Protein AF-A0A2M7TIV9-F1 (afdb_monomer_lite)

InterPro domains:
  IPR036049 Large ribosomal subunit protein uL29 superfamily [SSF46561] (7-52)

Structure (mmCIF, N/CA/C/O backbone):
data_AF-A0A2M7TIV9-F1
#
_entry.id   AF-A0A2M7TIV9-F1
#
loop_
_atom_site.group_PDB
_atom_site.id
_atom_site.type_symbol
_atom_site.label_atom_id
_atom_site.label_alt_id
_atom_site.label_comp_id
_atom_site.label_asym_id
_atom_site.label_entity_id
_atom_site.label_seq_id
_atom_site.pdbx_PDB_ins_code
_atom_site.Cartn_x
_atom_site.Cartn_y
_atom_site.Cartn_z
_atom_site.occupancy
_atom_site.B_iso_or_equiv
_atom_site.auth_seq_id
_atom_site.auth_comp_id
_atom_site.auth_asym_id
_atom_site.auth_atom_id
_atom_site.pdbx_PDB_model_num
ATOM 1 N N . MET A 1 1 ? -5.998 11.933 5.117 1.00 60.31 1 MET A N 1
ATOM 2 C CA . MET A 1 1 ? -4.540 11.796 5.027 1.00 60.31 1 MET A CA 1
ATOM 3 C C . MET A 1 1 ? -4.000 13.144 4.563 1.00 60.31 1 MET A C 1
ATOM 5 O O . MET A 1 1 ? -4.598 13.724 3.659 1.00 60.31 1 MET A O 1
ATOM 9 N N . LYS A 1 2 ? -2.995 13.708 5.237 1.00 69.81 2 LYS A N 1
ATOM 10 C CA . LYS A 1 2 ? -2.346 14.966 4.822 1.00 69.81 2 LYS A CA 1
ATOM 11 C C . LYS A 1 2 ? -1.357 14.671 3.685 1.00 69.81 2 LYS A C 1
ATOM 13 O O . LYS A 1 2 ? -0.856 13.558 3.582 1.00 69.81 2 LYS A O 1
ATOM 18 N N . ARG A 1 3 ? -1.043 15.664 2.843 1.00 70.94 3 ARG A N 1
ATOM 19 C CA . ARG A 1 3 ? -0.144 15.512 1.675 1.00 70.94 3 ARG A CA 1
ATOM 20 C C . ARG A 1 3 ? 1.225 14.911 2.045 1.00 70.94 3 ARG A C 1
ATOM 22 O O . ARG A 1 3 ? 1.753 14.098 1.300 1.00 70.94 3 ARG A O 1
ATOM 29 N N . ASN A 1 4 ? 1.732 15.241 3.232 1.00 72.31 4 ASN A N 1
ATOM 30 C CA . ASN A 1 4 ? 3.025 14.777 3.746 1.00 72.31 4 ASN A CA 1
ATOM 31 C C . ASN A 1 4 ? 3.056 13.271 4.046 1.00 72.31 4 ASN A C 1
ATOM 33 O O . ASN A 1 4 ? 4.080 12.627 3.846 1.00 72.31 4 ASN A O 1
ATOM 37 N N . GLU A 1 5 ? 1.931 12.704 4.488 1.00 75.12 5 GLU A N 1
ATOM 38 C CA . GLU A 1 5 ? 1.820 11.272 4.797 1.00 75.12 5 GLU A CA 1
ATOM 39 C C . GLU A 1 5 ? 1.932 10.436 3.511 1.00 75.12 5 GLU A C 1
ATOM 41 O O . GLU A 1 5 ? 2.583 9.397 3.505 1.00 75.12 5 GLU A O 1
ATOM 46 N N . LEU A 1 6 ? 1.389 10.928 2.391 1.00 78.88 6 LEU A N 1
ATOM 47 C CA . LEU A 1 6 ? 1.495 10.249 1.097 1.00 78.88 6 LEU A CA 1
ATOM 48 C C . LEU A 1 6 ? 2.927 10.280 0.542 1.00 78.88 6 LEU A C 1
ATOM 50 O O . LEU A 1 6 ? 3.393 9.291 -0.018 1.00 78.88 6 LEU A O 1
ATOM 54 N N . THR A 1 7 ? 3.641 11.396 0.706 1.00 78.94 7 THR A N 1
ATOM 55 C CA . THR A 1 7 ? 5.040 11.509 0.267 1.00 78.94 7 THR A CA 1
ATOM 56 C C . THR A 1 7 ? 5.947 10.552 1.037 1.00 78.94 7 THR A C 1
ATOM 58 O O . THR A 1 7 ? 6.786 9.898 0.427 1.00 78.94 7 THR A O 1
ATOM 61 N N . ALA A 1 8 ? 5.730 10.405 2.347 1.00 80.56 8 ALA A N 1
ATOM 62 C CA . ALA A 1 8 ? 6.466 9.447 3.170 1.00 80.56 8 ALA A CA 1
ATOM 63 C C . ALA A 1 8 ? 6.194 7.986 2.766 1.00 80.56 8 ALA A C 1
ATOM 65 O O . ALA A 1 8 ? 7.085 7.148 2.841 1.00 80.56 8 ALA A O 1
ATOM 66 N N . LEU A 1 9 ? 4.982 7.665 2.302 1.00 80.44 9 LEU A N 1
ATOM 67 C CA . LEU A 1 9 ? 4.673 6.329 1.778 1.00 80.44 9 LEU A CA 1
ATOM 68 C C . LEU A 1 9 ? 5.366 6.058 0.437 1.00 80.44 9 LEU A C 1
ATOM 70 O O . LEU A 1 9 ? 5.785 4.936 0.172 1.00 80.44 9 LEU A O 1
ATOM 74 N N . ARG A 1 10 ? 5.539 7.078 -0.411 1.00 84.81 10 ARG A N 1
ATOM 75 C CA . ARG A 1 10 ? 6.198 6.917 -1.719 1.00 84.81 10 ARG A CA 1
ATOM 76 C C . ARG A 1 10 ? 7.666 6.508 -1.608 1.00 84.81 10 ARG A C 1
ATOM 78 O O . ARG A 1 10 ? 8.146 5.799 -2.492 1.00 84.81 10 ARG A O 1
ATOM 85 N N . THR A 1 11 ? 8.362 6.900 -0.542 1.00 87.88 11 THR A N 1
ATOM 86 C CA . THR A 1 11 ? 9.779 6.555 -0.329 1.00 87.88 11 THR A CA 1
ATOM 87 C C . THR A 1 11 ? 9.997 5.136 0.197 1.00 87.88 11 THR A C 1
ATOM 89 O O . THR A 1 1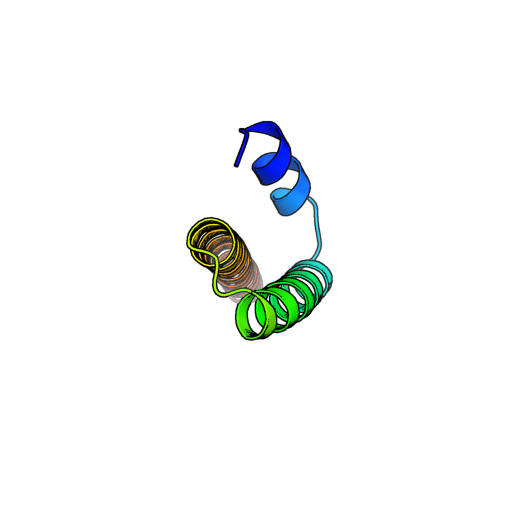1 ? 11.103 4.624 0.073 1.00 87.88 11 THR A O 1
ATOM 92 N N . LYS A 1 12 ? 8.969 4.493 0.762 1.00 87.81 12 LYS A N 1
ATOM 93 C CA . LYS A 1 12 ? 9.060 3.135 1.322 1.00 87.81 12 LYS A CA 1
ATOM 94 C C . LYS A 1 12 ? 9.192 2.062 0.248 1.00 87.81 12 LYS A C 1
ATOM 96 O O . LYS A 1 12 ? 8.675 2.236 -0.856 1.00 87.81 12 LYS A O 1
ATOM 101 N N . LYS A 1 13 ? 9.821 0.932 0.561 1.00 91.88 13 LYS A N 1
ATOM 102 C CA . LYS A 1 13 ? 9.838 -0.247 -0.322 1.00 91.88 13 LYS A CA 1
ATOM 103 C C . LYS A 1 13 ? 8.469 -0.926 -0.385 1.00 91.88 13 LYS A C 1
ATOM 105 O O . LYS A 1 13 ? 7.605 -0.688 0.458 1.00 91.88 13 LYS A O 1
ATOM 110 N N . VAL A 1 14 ? 8.265 -1.772 -1.395 1.00 92.31 14 VAL A N 1
ATOM 111 C CA . VAL A 1 14 ? 7.012 -2.525 -1.553 1.00 92.31 14 VAL A CA 1
ATOM 112 C C . VAL A 1 14 ? 6.756 -3.423 -0.340 1.00 92.31 14 VAL A C 1
ATOM 114 O O . VAL A 1 14 ? 5.626 -3.437 0.148 1.00 92.31 14 VAL A O 1
ATOM 117 N N . GLU A 1 15 ? 7.780 -4.086 0.212 1.00 93.56 15 GLU A N 1
ATOM 118 C CA . GLU A 1 15 ? 7.604 -4.952 1.388 1.00 93.56 15 GLU A CA 1
ATOM 119 C C . GLU A 1 15 ? 7.126 -4.159 2.617 1.00 93.56 15 GLU A C 1
ATOM 121 O O . GLU A 1 15 ? 6.173 -4.549 3.291 1.00 93.56 15 GLU A O 1
ATOM 126 N N . GLU A 1 16 ? 7.705 -2.980 2.857 1.00 94.19 16 GLU A N 1
ATOM 127 C CA . GLU A 1 16 ? 7.318 -2.097 3.968 1.00 94.19 16 GLU A CA 1
ATOM 128 C C . GLU A 1 16 ? 5.866 -1.602 3.833 1.00 94.19 16 GLU A C 1
ATOM 130 O O . GLU A 1 16 ? 5.136 -1.472 4.819 1.00 94.19 16 GLU A O 1
ATOM 135 N N . LEU A 1 17 ? 5.419 -1.329 2.601 1.00 95.06 17 LEU A N 1
ATOM 136 C CA . LEU A 1 17 ? 4.034 -0.944 2.326 1.00 95.06 17 LEU A CA 1
ATOM 137 C C . LEU A 1 17 ? 3.066 -2.115 2.560 1.00 95.06 17 LEU A C 1
ATOM 139 O O . LEU A 1 17 ? 1.961 -1.903 3.067 1.00 95.06 17 LEU A O 1
ATOM 143 N N . GLN A 1 18 ? 3.468 -3.347 2.232 1.00 95.06 18 GLN A N 1
ATOM 144 C CA . GLN A 1 18 ? 2.678 -4.553 2.502 1.00 95.06 18 GLN A CA 1
ATOM 145 C C . GLN A 1 18 ? 2.522 -4.803 4.009 1.00 95.06 18 GLN A C 1
ATOM 147 O O . GLN A 1 18 ? 1.407 -5.074 4.473 1.00 95.06 18 GLN A O 1
ATOM 152 N N . GLU A 1 19 ? 3.594 -4.637 4.790 1.00 96.38 19 GLU A N 1
ATOM 153 C CA . GLU A 1 19 ? 3.539 -4.713 6.254 1.00 96.38 19 GLU A CA 1
ATOM 154 C C . GLU A 1 19 ? 2.580 -3.668 6.840 1.00 96.38 19 GLU A C 1
ATOM 156 O O . GLU A 1 19 ? 1.734 -3.986 7.686 1.00 96.38 19 GLU A O 1
ATOM 161 N N . GLU A 1 20 ? 2.636 -2.428 6.347 1.00 94.62 20 GLU A N 1
ATOM 162 C CA . GLU A 1 20 ? 1.762 -1.350 6.813 1.00 94.62 20 GLU A CA 1
ATOM 163 C C . GLU A 1 20 ? 0.279 -1.625 6.504 1.00 94.62 20 GLU A C 1
ATOM 165 O O . GLU A 1 20 ? -0.597 -1.365 7.339 1.00 94.62 20 GLU A O 1
ATOM 170 N N . VAL A 1 21 ? -0.024 -2.225 5.345 1.00 96.00 21 VAL A N 1
ATOM 171 C CA . VAL A 1 21 ? -1.376 -2.718 5.031 1.00 96.00 21 VAL A CA 1
ATOM 172 C C . VAL A 1 21 ? -1.810 -3.788 6.030 1.00 96.00 21 VAL A C 1
ATOM 174 O O . VAL A 1 21 ? -2.947 -3.733 6.506 1.00 96.00 21 VAL A O 1
ATOM 177 N N . GLY A 1 22 ? -0.936 -4.739 6.370 1.00 96.19 22 GLY A N 1
ATOM 178 C CA . GLY A 1 22 ? -1.217 -5.785 7.356 1.00 96.19 22 GLY A CA 1
ATOM 179 C C . GLY A 1 22 ? -1.597 -5.205 8.720 1.00 96.19 22 GLY A C 1
ATOM 180 O O . GLY A 1 22 ? -2.656 -5.526 9.270 1.00 96.19 22 GLY A O 1
ATOM 181 N N . GLN A 1 23 ? -0.796 -4.263 9.220 1.00 94.81 23 GLN A N 1
ATOM 182 C CA . GLN A 1 23 ? -1.053 -3.574 10.487 1.00 94.81 23 GLN A CA 1
ATOM 183 C C . GLN A 1 23 ? -2.375 -2.793 10.459 1.00 94.81 23 GLN A C 1
ATOM 185 O O . GLN A 1 23 ? -3.204 -2.924 11.368 1.00 94.81 23 GLN A O 1
ATOM 190 N N . LYS A 1 24 ? -2.624 -2.010 9.401 1.00 94.25 24 LYS A N 1
ATOM 191 C CA . LYS A 1 24 ? -3.861 -1.224 9.268 1.00 94.25 24 LYS A CA 1
ATOM 192 C C . LYS A 1 24 ? -5.097 -2.106 9.088 1.00 94.25 24 LYS A C 1
ATOM 194 O O . LYS A 1 24 ? -6.148 -1.766 9.631 1.00 94.25 24 LYS A O 1
ATOM 199 N N . LYS A 1 25 ? -5.000 -3.247 8.395 1.00 94.75 25 LYS A N 1
ATOM 200 C CA . LYS A 1 25 ? -6.080 -4.250 8.308 1.00 94.75 25 LYS A CA 1
ATOM 201 C C . LYS A 1 25 ? -6.396 -4.847 9.678 1.00 94.75 25 LYS A C 1
ATOM 203 O O . LYS A 1 25 ? -7.565 -4.909 10.051 1.00 94.75 25 LYS A O 1
ATOM 208 N N . ALA A 1 26 ? -5.377 -5.206 10.459 1.00 95.12 26 ALA A N 1
ATOM 209 C CA . ALA A 1 26 ? -5.576 -5.708 11.818 1.00 95.12 26 ALA A CA 1
ATOM 210 C C . ALA A 1 26 ? -6.274 -4.665 12.713 1.00 95.12 26 ALA A C 1
ATOM 212 O O . ALA A 1 26 ? -7.193 -4.996 13.463 1.00 95.12 26 ALA A O 1
ATOM 213 N N . GLN A 1 27 ? -5.898 -3.387 12.595 1.00 94.12 27 GLN A N 1
ATOM 214 C CA . GLN A 1 27 ? -6.580 -2.286 13.285 1.00 94.12 27 GLN A CA 1
ATOM 215 C C . GLN A 1 27 ? -8.016 -2.073 12.782 1.00 94.12 27 GLN A C 1
ATOM 217 O O . GLN A 1 27 ? -8.922 -1.824 13.583 1.00 94.12 27 GLN A O 1
ATOM 222 N N . LEU A 1 28 ? -8.241 -2.183 11.469 1.00 95.06 28 LEU A N 1
ATOM 223 C CA . LEU A 1 28 ? -9.556 -2.035 10.853 1.00 95.06 28 LEU A CA 1
ATOM 224 C C . LEU A 1 28 ? -10.524 -3.108 11.353 1.00 95.06 28 LEU A C 1
ATOM 226 O O . LEU A 1 28 ? -11.647 -2.762 11.709 1.00 95.06 28 LEU A O 1
ATOM 230 N N . ASN A 1 29 ? -10.083 -4.364 11.440 1.00 92.31 29 ASN A N 1
ATOM 231 C CA . ASN A 1 29 ? -10.900 -5.469 11.946 1.00 92.31 29 ASN A CA 1
ATOM 232 C C . ASN A 1 29 ? -11.329 -5.256 13.405 1.00 92.31 29 ASN A C 1
ATOM 234 O O . ASN A 1 29 ? -12.417 -5.669 13.787 1.00 92.31 29 ASN A O 1
ATOM 238 N N . LYS A 1 30 ? -10.505 -4.574 14.213 1.00 89.44 30 LYS A N 1
ATOM 239 C CA . LYS A 1 30 ? -10.805 -4.291 15.627 1.00 89.44 30 LYS A CA 1
ATOM 240 C C . LYS A 1 30 ? -11.763 -3.117 15.837 1.00 89.44 30 LYS A C 1
ATOM 242 O O . LYS A 1 30 ? -12.531 -3.138 16.789 1.00 89.44 30 LYS A O 1
ATOM 247 N N . LYS A 1 31 ? -11.668 -2.056 15.024 1.00 83.94 31 LYS A N 1
ATOM 248 C CA . LYS A 1 31 ? -12.353 -0.771 15.298 1.00 83.94 31 LYS A CA 1
ATOM 249 C C . LYS A 1 31 ? -13.265 -0.260 14.178 1.00 83.94 31 LYS A C 1
ATOM 251 O O . LYS A 1 31 ? -13.918 0.758 14.369 1.00 83.94 31 LYS A O 1
ATOM 256 N N . GLY A 1 32 ? -13.294 -0.903 13.009 1.00 81.94 32 GLY A N 1
ATOM 257 C CA . GLY A 1 32 ? -14.210 -0.572 11.911 1.00 81.94 32 GLY A CA 1
ATOM 258 C C . GLY A 1 32 ? -14.180 0.901 11.474 1.00 81.94 32 GLY A C 1
ATOM 259 O O . GLY A 1 32 ? -15.190 1.590 11.550 1.00 81.94 32 GLY A O 1
ATOM 260 N N . SER A 1 33 ? -13.042 1.415 10.989 1.00 92.06 33 SER A N 1
ATOM 261 C CA . SER A 1 33 ? -12.886 2.838 10.635 1.00 92.06 33 SER A CA 1
ATOM 262 C C . SER A 1 33 ? -12.894 3.113 9.125 1.00 92.06 33 SER A C 1
ATOM 264 O O . SER A 1 33 ? -12.071 2.590 8.369 1.00 92.06 33 SER A O 1
ATOM 266 N N . ARG A 1 34 ? -13.758 4.039 8.674 1.00 92.00 34 ARG A N 1
ATOM 267 C CA . ARG A 1 34 ? -13.750 4.551 7.285 1.00 92.00 34 ARG A CA 1
ATOM 268 C C . ARG A 1 34 ? -12.420 5.218 6.924 1.00 92.00 34 ARG A C 1
ATOM 270 O O . ARG A 1 34 ? -12.006 5.139 5.770 1.00 92.00 34 ARG A O 1
ATOM 277 N N . LYS A 1 35 ? -11.753 5.852 7.895 1.00 90.44 35 LYS A N 1
ATOM 278 C CA . LYS A 1 35 ? -10.424 6.446 7.704 1.00 90.44 35 LYS A CA 1
ATOM 279 C C . LYS A 1 35 ? -9.404 5.356 7.371 1.00 90.44 35 LYS A C 1
ATOM 281 O O . LYS A 1 35 ? -8.777 5.448 6.324 1.00 90.44 35 LYS A O 1
ATOM 286 N N . LEU A 1 36 ? -9.340 4.288 8.170 1.00 92.25 36 LEU A N 1
ATOM 287 C CA . LEU A 1 36 ? -8.434 3.158 7.921 1.00 92.25 36 LEU A CA 1
ATOM 288 C C . LEU A 1 36 ? -8.686 2.497 6.560 1.00 92.25 36 LEU A C 1
ATOM 290 O O . LEU A 1 36 ? -7.732 2.218 5.844 1.00 92.25 36 LEU A O 1
ATOM 294 N N . ARG A 1 37 ? -9.953 2.321 6.150 1.00 94.25 37 ARG A N 1
ATOM 295 C CA . ARG A 1 37 ? 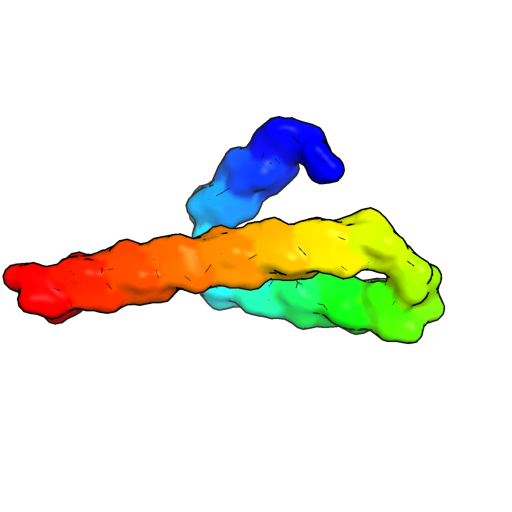-10.275 1.806 4.803 1.00 94.25 37 ARG A CA 1
ATOM 296 C C . ARG A 1 37 ? -9.672 2.660 3.685 1.00 94.25 37 ARG A C 1
ATOM 298 O O . ARG A 1 37 ? -9.119 2.111 2.739 1.00 94.25 37 ARG A O 1
ATOM 305 N N . ARG A 1 38 ? -9.760 3.991 3.797 1.00 94.25 38 ARG A N 1
ATOM 306 C CA . ARG A 1 38 ? -9.170 4.913 2.811 1.00 94.25 38 ARG A CA 1
ATOM 307 C C . ARG A 1 38 ? -7.646 4.840 2.808 1.00 94.25 38 ARG A C 1
ATOM 309 O O . ARG A 1 38 ? -7.059 4.809 1.737 1.00 94.25 38 ARG A O 1
ATOM 316 N N . GLU A 1 39 ? -7.025 4.783 3.983 1.00 92.69 39 GLU A N 1
ATOM 317 C CA . GLU A 1 39 ? -5.565 4.680 4.095 1.00 92.69 39 GLU A CA 1
ATOM 318 C C . GLU A 1 39 ? -5.039 3.371 3.493 1.00 92.69 39 GLU A C 1
ATOM 320 O O . GLU A 1 39 ? -4.073 3.392 2.740 1.00 92.69 39 GLU A O 1
ATOM 325 N N . ILE A 1 40 ? -5.710 2.244 3.757 1.00 94.75 40 ILE A N 1
ATOM 326 C CA . ILE A 1 40 ? -5.365 0.943 3.166 1.00 94.75 40 ILE A CA 1
ATOM 327 C C . ILE A 1 40 ? -5.476 0.997 1.640 1.00 94.75 40 ILE A C 1
ATOM 329 O O . ILE A 1 40 ? -4.560 0.556 0.955 1.00 94.75 40 ILE A O 1
ATOM 333 N N . ALA A 1 41 ? -6.568 1.552 1.106 1.00 95.06 41 ALA A N 1
ATOM 334 C CA . ALA A 1 41 ? -6.751 1.673 -0.340 1.00 95.06 41 ALA A CA 1
ATOM 335 C C . ALA A 1 41 ? -5.627 2.494 -0.991 1.00 95.06 41 ALA A C 1
ATOM 337 O O . ALA A 1 41 ? -5.087 2.082 -2.010 1.00 95.06 41 ALA A O 1
ATOM 338 N N . GLN A 1 42 ? -5.223 3.606 -0.369 1.00 92.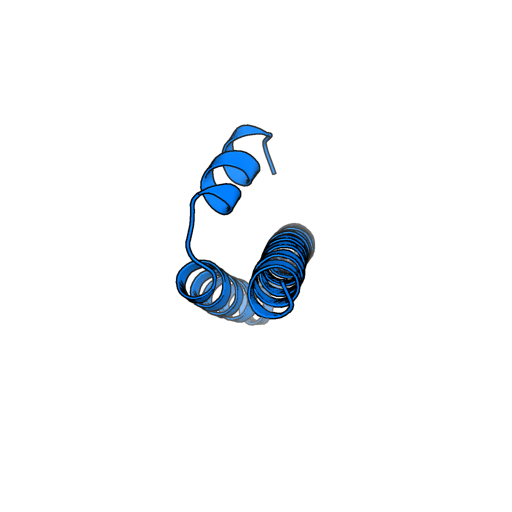62 42 GLN A N 1
ATOM 339 C CA . GLN A 1 42 ? -4.129 4.445 -0.867 1.00 92.62 42 GLN A CA 1
ATOM 340 C C . GLN A 1 42 ? -2.789 3.704 -0.897 1.00 92.62 42 GLN A C 1
ATOM 342 O O . GLN A 1 42 ? -2.058 3.812 -1.877 1.00 92.62 42 GLN A O 1
ATOM 3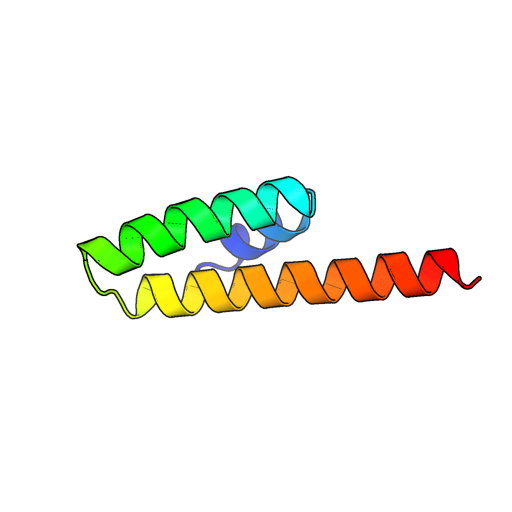47 N N . ILE A 1 43 ? -2.474 2.932 0.146 1.00 94.50 43 ILE A N 1
ATOM 348 C CA . ILE A 1 43 ? -1.234 2.148 0.182 1.00 94.50 43 ILE A CA 1
ATOM 349 C C . ILE A 1 43 ? -1.260 1.042 -0.879 1.00 94.50 43 ILE A C 1
ATOM 351 O O . ILE A 1 43 ? -0.271 0.853 -1.579 1.00 94.50 43 ILE A O 1
ATOM 355 N N . LEU A 1 44 ? -2.393 0.357 -1.058 1.00 95.81 44 LEU A N 1
ATOM 356 C CA . LEU A 1 44 ? -2.546 -0.657 -2.107 1.00 95.81 44 LEU A CA 1
ATOM 357 C C . LEU A 1 44 ? -2.371 -0.069 -3.514 1.00 95.81 44 LEU A C 1
ATOM 359 O O . LEU A 1 44 ? -1.742 -0.700 -4.358 1.00 95.81 44 LEU A O 1
ATOM 363 N N . THR A 1 45 ? -2.873 1.145 -3.762 1.00 95.06 45 THR A N 1
ATOM 364 C CA . THR A 1 45 ? -2.625 1.853 -5.025 1.00 95.06 45 THR A CA 1
ATOM 365 C C . THR A 1 45 ? -1.133 2.108 -5.237 1.00 95.06 45 THR A C 1
ATOM 367 O O . THR A 1 45 ? -0.623 1.791 -6.304 1.00 95.06 45 THR A O 1
ATOM 370 N N . LEU A 1 46 ? -0.415 2.597 -4.218 1.00 93.44 46 LEU A N 1
ATOM 371 C CA . LEU A 1 46 ? 1.032 2.837 -4.311 1.00 93.44 46 LEU A CA 1
ATOM 372 C C . LEU A 1 46 ? 1.832 1.553 -4.559 1.00 93.44 46 LEU A C 1
ATOM 374 O O . LEU A 1 46 ? 2.774 1.566 -5.344 1.00 93.44 46 LEU A O 1
ATOM 378 N N . ILE A 1 47 ? 1.462 0.450 -3.902 1.00 95.12 47 ILE A N 1
ATOM 379 C CA . ILE A 1 47 ? 2.064 -0.868 -4.147 1.00 95.12 47 ILE A CA 1
ATOM 380 C C . ILE A 1 47 ? 1.902 -1.232 -5.623 1.00 95.12 47 ILE A C 1
ATOM 382 O O . ILE A 1 47 ? 2.881 -1.552 -6.288 1.00 95.12 47 ILE A O 1
ATOM 386 N N . ARG A 1 48 ? 0.682 -1.105 -6.156 1.00 96.38 48 ARG A N 1
ATOM 387 C CA . ARG A 1 48 ? 0.404 -1.461 -7.546 1.00 96.38 48 ARG A CA 1
ATOM 388 C C . ARG A 1 48 ? 1.153 -0.581 -8.546 1.00 96.38 48 ARG A C 1
ATOM 390 O O . ARG A 1 48 ? 1.659 -1.096 -9.536 1.00 96.38 48 ARG A O 1
ATOM 397 N N . GLU A 1 49 ? 1.231 0.724 -8.296 1.00 93.75 49 GLU A N 1
ATOM 398 C CA . GLU A 1 49 ? 2.020 1.653 -9.117 1.00 93.75 49 GLU A CA 1
ATOM 399 C C . GLU A 1 49 ? 3.493 1.222 -9.179 1.00 93.75 49 GLU A C 1
ATOM 401 O O . GLU A 1 49 ? 4.085 1.206 -10.256 1.00 93.75 49 GLU A O 1
ATOM 406 N N . LYS A 1 50 ? 4.073 0.811 -8.044 1.00 92.69 50 LYS A N 1
ATOM 407 C CA . LY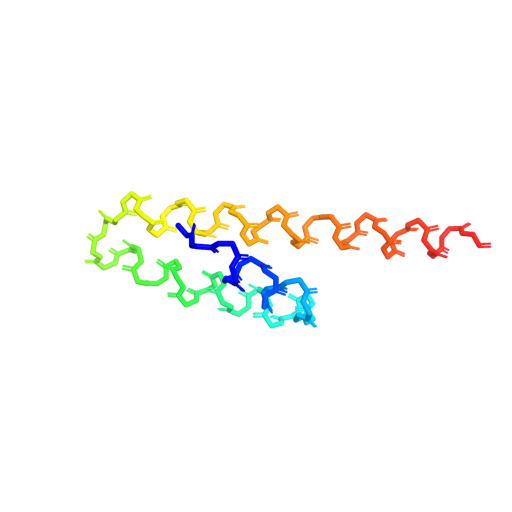S A 1 50 ? 5.460 0.330 -7.982 1.00 92.69 50 LYS A CA 1
ATOM 408 C C . LYS A 1 50 ? 5.659 -0.991 -8.718 1.00 92.69 50 LYS A C 1
ATOM 410 O O . LYS A 1 50 ? 6.598 -1.093 -9.496 1.00 92.69 50 LYS A O 1
ATOM 415 N N . GLU A 1 51 ? 4.760 -1.958 -8.540 1.00 92.31 51 GLU A N 1
ATOM 416 C CA . GLU A 1 51 ? 4.802 -3.241 -9.260 1.00 92.31 51 GLU A CA 1
ATOM 417 C C . GLU A 1 51 ? 4.758 -3.058 -10.784 1.00 92.31 51 GLU A C 1
ATOM 419 O O . GLU A 1 51 ? 5.448 -3.769 -11.516 1.00 92.31 51 GLU A O 1
ATOM 424 N N . ILE A 1 52 ? 3.945 -2.112 -11.270 1.00 93.25 52 ILE A N 1
ATOM 425 C CA . ILE A 1 52 ? 3.869 -1.776 -12.697 1.00 93.25 52 ILE A CA 1
ATOM 426 C C . ILE A 1 52 ? 5.217 -1.230 -13.173 1.00 93.25 52 ILE A C 1
ATOM 428 O O . ILE A 1 52 ? 5.754 -1.743 -14.149 1.00 93.25 52 ILE A O 1
ATOM 432 N N . ILE A 1 53 ? 5.797 -0.259 -12.459 1.00 91.12 53 ILE A N 1
ATOM 433 C CA . ILE A 1 53 ? 7.099 0.329 -12.812 1.00 91.12 53 ILE A CA 1
ATOM 434 C C . ILE A 1 53 ? 8.207 -0.733 -12.805 1.00 91.12 53 ILE A C 1
ATOM 436 O O . ILE A 1 53 ? 8.984 -0.812 -13.751 1.00 91.12 53 ILE A O 1
ATOM 440 N N . GLU A 1 54 ? 8.278 -1.574 -11.771 1.00 89.31 54 GLU A N 1
ATOM 441 C CA . GLU A 1 54 ? 9.262 -2.662 -11.691 1.00 89.31 54 GLU A CA 1
ATOM 442 C C . GLU A 1 54 ? 9.109 -3.650 -12.853 1.00 89.31 54 GLU A C 1
ATOM 444 O O . GLU A 1 54 ? 10.101 -4.088 -13.438 1.00 89.31 54 GLU A O 1
ATOM 449 N N . SER A 1 55 ? 7.867 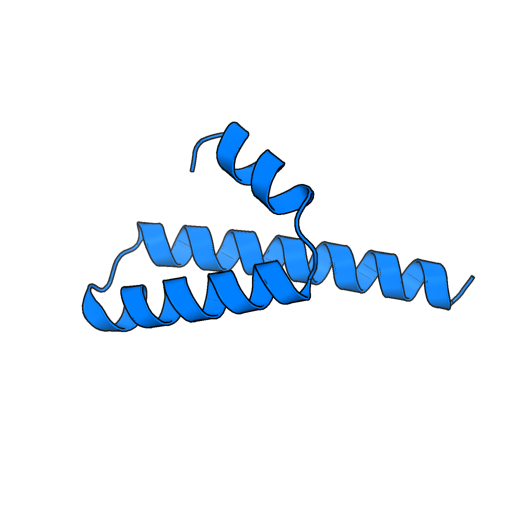-3.960 -13.232 1.00 90.50 55 SER A N 1
ATOM 450 C CA . SER A 1 55 ? 7.576 -4.821 -14.380 1.00 90.50 55 SER A CA 1
ATOM 451 C C . SER A 1 55 ? 7.983 -4.166 -15.702 1.00 90.50 55 SER A C 1
ATOM 453 O O . SER A 1 55 ? 8.580 -4.830 -16.544 1.00 90.50 55 SER A O 1
ATOM 455 N N . GLU A 1 56 ? 7.718 -2.869 -15.884 1.00 90.75 56 GLU A N 1
ATOM 456 C CA . GLU A 1 56 ? 8.123 -2.109 -17.074 1.00 90.75 56 GLU A CA 1
ATOM 457 C C . GLU A 1 56 ? 9.646 -2.011 -17.215 1.00 90.75 56 GLU A C 1
ATOM 459 O O . GLU A 1 56 ? 10.164 -2.095 -18.328 1.00 90.75 56 GLU A O 1
ATOM 464 N N . VAL A 1 57 ? 10.370 -1.862 -16.103 1.00 87.38 57 VAL A N 1
ATOM 465 C CA . VAL A 1 57 ? 11.840 -1.852 -16.089 1.00 87.38 57 VAL A CA 1
ATOM 466 C C . VAL A 1 57 ? 12.406 -3.236 -16.397 1.00 87.38 57 VAL A C 1
ATOM 468 O O . VAL A 1 57 ? 13.409 -3.328 -17.085 1.00 87.38 57 VAL A O 1
ATOM 471 N N . LYS A 1 58 ? 11.765 -4.315 -15.933 1.00 83.06 58 LYS A N 1
ATOM 472 C CA . LYS A 1 58 ? 12.222 -5.694 -16.174 1.00 83.06 58 LYS A CA 1
ATOM 473 C C . LYS A 1 58 ? 12.044 -6.159 -17.627 1.00 83.06 58 LYS A C 1
ATOM 475 O O . LYS A 1 58 ? 12.714 -7.097 -18.048 1.00 83.06 58 LYS A O 1
ATOM 480 N N . VAL A 1 59 ? 11.100 -5.564 -18.357 1.00 77.88 59 VAL A N 1
ATOM 481 C CA . VAL A 1 59 ? 10.793 -5.907 -19.759 1.00 77.88 59 VAL A CA 1
ATOM 482 C C . VAL A 1 59 ? 11.679 -5.139 -20.757 1.00 77.88 59 VAL A C 1
ATOM 484 O O . VAL A 1 59 ? 11.788 -5.567 -21.905 1.00 77.88 59 VAL A O 1
ATOM 487 N N . LYS A 1 60 ? 12.305 -4.031 -20.341 1.00 66.06 60 LYS A N 1
ATOM 488 C CA . LYS A 1 60 ? 13.241 -3.237 -21.156 1.00 66.06 60 LYS A CA 1
ATOM 489 C C . LYS A 1 60 ? 14.684 -3.685 -20.960 1.00 66.06 60 LYS A C 1
ATOM 491 O O . LYS A 1 60 ? 15.436 -3.572 -21.951 1.00 66.06 60 LYS A O 1
#

Foldseek 3Di:
DDPVVLVVLLPDDLVVLVVVLVVLVVVCVVPVDPVSVVVSVSSVVSSVVVVVVVVVVVVD

Organism: NCBI:txid1975055

Secondary structure (DSSP, 8-state):
--HHHHHHHHHS-HHHHHHHHHHHHHHHHHH--HHHHHHHHHHHHHHHHHHHHHHHHHH-

pLDDT: mean 88.96, std 8.3, range [60.31, 96.38]

Sequence (60 aa):
MKRNELTALRTKKVEELQEEVGQKKAQLNKKGSRKLRREIAQILTLIREKEIIESEVKVK

Radius of gyration: 12.83 Å; chains: 1; bounding box: 28×21×37 Å